Protein AF-A0AAJ4JQD2-F1 (afdb_monomer)

Sequence (129 aa):
MDEMSWVSRKCLACEHVQKTFNDKNEEYQKVTVCPKCNGAFVDRYRYELYAKKDKPNSLLTIELEDETSVPKVFYKGEEIKHKCNVFLDWDTDTDTFGGLTYSIEHIDTGKGYPAINRIERKVKGHAFD

Secondary structure (DSSP, 8-state):
---EEEEEEEETTT--EEEEEEESS-SS-PPEEPTTTS-EEEEHHHHHHHHHHSSPPPSEEEE-SSTTSPPEEEETTEE--SEEEEEEEE---SSS---EEEEEEEEE-TTSS-EEEEEEE--TTSTT-

Nearest PDB structures (foldseek):
  3ir9-assembly1_B  TM=5.378E-01  e=1.098E-01  Methanosarcina mazei
  3ir9-assembly1_A  TM=5.612E-01  e=1.760E-01  Methanosarcina mazei
  4ywl-assembly1_A  TM=2.692E-01  e=2.411E-01  Pyrococcus furiosus DSM 3638
  2qmc-assembly1_B  TM=2.052E-01  e=9.480E+00  Helicobacter pylori

pLDDT: mean 84.09, std 13.49, range [44.62, 97.69]

Radius of gyration: 24.33 Å; Cα contacts (8 Å, |Δi|>4): 201; chains: 1; bounding box: 72×35×40 Å

Solvent-accessible surface area (backbone atoms only — not comparable to full-atom values): 8084 Å² total; per-residue (Å²): 132,84,72,71,40,84,38,53,25,30,21,79,70,78,63,52,71,50,77,43,82,40,71,74,82,54,92,64,85,77,86,46,63,25,96,89,74,69,27,58,35,40,55,39,67,60,49,55,58,48,62,60,63,72,51,7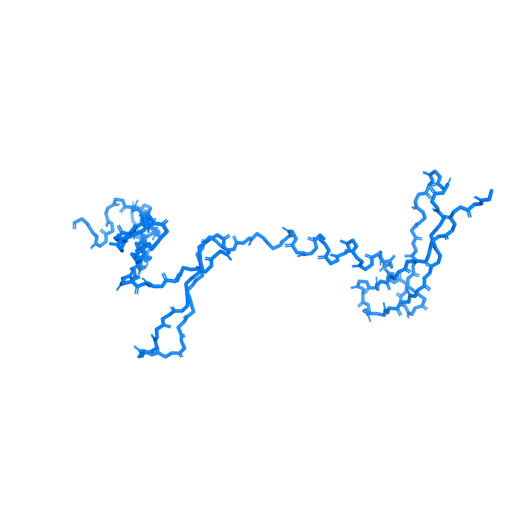3,57,53,67,68,46,78,49,63,90,50,100,83,51,83,62,49,40,26,51,63,66,44,75,63,60,64,67,76,46,81,46,80,47,75,56,80,55,94,89,54,87,49,47,70,31,36,39,39,31,22,53,42,61,90,79,83,51,81,39,85,45,76,53,74,46,84,53,90,87,44,101,86,111

Foldseek 3Di:
DFPKDWFWKAFPPPRDIDIDIDGPPDPDDDFDADPPPRGGIGGPVVVVVVVVVPPQQPQKDWADPDPPDDIFIAGSRHTAPQWDDWDWDFDPDDPDRTGIWIKIWGWDPPVVDTDIDIDTDDDPPPPPD

Structure (mmCIF, N/CA/C/O backbone):
data_AF-A0AAJ4JQD2-F1
#
_entry.id   AF-A0AAJ4JQD2-F1
#
loop_
_atom_site.group_PDB
_atom_site.id
_atom_site.type_symbol
_atom_site.label_atom_id
_atom_site.label_alt_id
_atom_site.label_comp_id
_atom_site.label_asym_id
_atom_site.label_entity_id
_atom_site.label_seq_id
_atom_site.pdbx_PDB_ins_code
_atom_site.Cartn_x
_atom_site.Cartn_y
_atom_site.Cartn_z
_atom_site.occupancy
_atom_site.B_iso_or_equiv
_atom_site.auth_seq_id
_atom_site.auth_comp_id
_atom_site.auth_asym_id
_atom_site.auth_atom_id
_atom_site.pdbx_PDB_model_num
ATOM 1 N N . MET A 1 1 ? 47.515 15.862 -2.526 1.00 44.97 1 MET A N 1
ATOM 2 C CA . MET A 1 1 ? 47.177 14.716 -1.659 1.00 44.97 1 MET A CA 1
ATOM 3 C C . MET A 1 1 ? 45.876 14.176 -2.195 1.00 44.97 1 MET A C 1
ATOM 5 O O . MET A 1 1 ? 44.874 14.869 -2.085 1.00 44.97 1 MET A O 1
ATOM 9 N N . ASP A 1 2 ? 45.927 13.038 -2.877 1.00 53.81 2 ASP A N 1
ATOM 10 C CA . ASP A 1 2 ? 44.752 12.444 -3.510 1.00 53.81 2 ASP A CA 1
ATOM 11 C C . ASP A 1 2 ? 43.749 12.000 -2.444 1.00 53.81 2 ASP A C 1
ATOM 13 O O . ASP A 1 2 ? 44.093 11.293 -1.494 1.00 53.81 2 ASP A O 1
ATOM 17 N N . GLU A 1 3 ? 42.506 12.463 -2.566 1.00 60.62 3 GLU A N 1
ATOM 18 C CA . GLU A 1 3 ? 41.441 12.171 -1.610 1.00 60.62 3 GLU A CA 1
ATOM 19 C C . GLU A 1 3 ? 40.866 10.773 -1.890 1.00 60.62 3 GLU A C 1
ATOM 21 O O . GLU A 1 3 ? 39.789 10.599 -2.463 1.00 60.62 3 GLU A O 1
ATOM 26 N N . MET A 1 4 ? 41.623 9.746 -1.506 1.00 65.81 4 MET A N 1
ATOM 27 C CA . MET A 1 4 ? 41.212 8.349 -1.621 1.00 65.81 4 MET A CA 1
ATOM 28 C C . MET A 1 4 ? 40.160 8.029 -0.556 1.00 65.81 4 MET A C 1
ATOM 30 O O . MET A 1 4 ? 40.406 8.169 0.643 1.00 65.81 4 MET A O 1
ATOM 34 N N . SER A 1 5 ? 38.989 7.549 -0.979 1.00 79.00 5 SER A N 1
ATOM 35 C CA . SER A 1 5 ? 37.915 7.159 -0.055 1.00 79.00 5 SER A CA 1
ATOM 36 C C . SER A 1 5 ? 37.612 5.668 -0.142 1.00 79.00 5 SER A C 1
ATOM 38 O O . SER A 1 5 ? 37.582 5.077 -1.222 1.00 79.00 5 SER A O 1
ATOM 40 N N . TRP A 1 6 ? 37.393 5.037 1.011 1.00 84.62 6 TRP A N 1
ATOM 41 C CA . TRP A 1 6 ? 36.932 3.654 1.072 1.00 84.62 6 TRP A CA 1
ATOM 42 C C . TRP A 1 6 ? 35.448 3.579 0.726 1.00 84.62 6 TRP A C 1
ATOM 44 O O . TRP A 1 6 ? 34.629 4.253 1.346 1.00 84.62 6 TRP A O 1
ATOM 54 N N . VAL A 1 7 ? 35.095 2.696 -0.205 1.00 86.38 7 VAL A N 1
ATOM 55 C CA . VAL A 1 7 ? 33.713 2.455 -0.621 1.00 86.38 7 VAL A CA 1
ATOM 56 C C . VAL A 1 7 ? 33.365 0.985 -0.420 1.00 86.38 7 VAL A C 1
ATOM 58 O O . VAL A 1 7 ? 34.112 0.080 -0.798 1.00 86.38 7 VAL A O 1
ATOM 61 N N . SER A 1 8 ? 32.212 0.735 0.200 1.00 92.19 8 SER A N 1
ATOM 62 C CA . SER A 1 8 ? 31.641 -0.608 0.312 1.00 92.19 8 SER A CA 1
ATOM 63 C C . SER A 1 8 ? 30.914 -0.946 -0.984 1.00 92.19 8 SER A C 1
ATOM 65 O O . SER A 1 8 ? 30.006 -0.217 -1.383 1.00 92.19 8 SER A O 1
ATOM 67 N N . ARG A 1 9 ? 31.303 -2.035 -1.646 1.00 92.06 9 ARG A N 1
ATOM 68 C CA . ARG A 1 9 ? 30.693 -2.492 -2.899 1.00 92.06 9 ARG A CA 1
ATOM 69 C C . ARG A 1 9 ? 29.987 -3.837 -2.709 1.00 92.06 9 ARG A C 1
ATOM 71 O O . ARG A 1 9 ? 30.464 -4.670 -1.937 1.00 92.06 9 ARG A O 1
ATOM 78 N N . LYS A 1 10 ? 28.857 -4.039 -3.398 1.00 93.81 10 LYS A N 1
ATOM 79 C CA . LYS A 1 10 ? 28.079 -5.294 -3.444 1.00 93.81 10 LYS A CA 1
ATOM 80 C C . LYS A 1 10 ? 28.027 -5.814 -4.882 1.00 93.81 10 LYS A C 1
ATOM 82 O O . LYS A 1 10 ? 27.881 -5.041 -5.827 1.00 93.81 10 LYS A O 1
ATOM 87 N N . CYS A 1 11 ? 28.141 -7.129 -5.052 1.00 94.50 11 CYS A N 1
ATOM 88 C CA . CYS A 1 11 ? 27.923 -7.777 -6.337 1.00 94.50 11 CYS A CA 1
ATOM 89 C C . CYS A 1 11 ? 26.433 -7.977 -6.588 1.00 94.50 11 CYS A C 1
ATOM 91 O O . CYS A 1 11 ? 25.737 -8.533 -5.741 1.00 94.50 11 CYS A O 1
ATOM 93 N N . LEU A 1 12 ? 25.968 -7.578 -7.770 1.00 92.31 12 LEU A N 1
ATOM 94 C CA . LEU A 1 12 ? 24.574 -7.774 -8.171 1.00 92.31 12 LEU A CA 1
ATOM 95 C C . LEU A 1 12 ? 24.237 -9.230 -8.527 1.00 92.31 12 LEU A C 1
ATOM 97 O O . LEU A 1 12 ? 23.070 -9.591 -8.507 1.00 92.31 12 LEU A O 1
ATOM 101 N N . ALA A 1 13 ? 25.238 -10.061 -8.836 1.00 94.31 13 ALA A N 1
ATOM 102 C CA . ALA A 1 13 ? 25.030 -11.453 -9.238 1.00 94.31 13 ALA A CA 1
ATOM 103 C C . ALA A 1 13 ? 25.122 -12.445 -8.066 1.00 94.31 13 ALA A C 1
ATOM 105 O O . ALA A 1 13 ? 24.267 -13.311 -7.931 1.00 94.31 13 ALA A O 1
ATOM 106 N N . CYS A 1 14 ? 26.153 -12.339 -7.217 1.00 94.94 14 CYS A N 1
ATOM 107 C CA . CYS A 1 14 ? 26.405 -13.310 -6.139 1.00 94.94 14 CYS A CA 1
ATOM 108 C C . CYS A 1 14 ? 26.332 -12.720 -4.725 1.00 94.94 14 CYS A C 1
ATOM 110 O O . CYS A 1 14 ? 26.753 -13.362 -3.767 1.00 94.94 14 CYS A O 1
ATOM 112 N N . GLU A 1 15 ? 25.885 -11.470 -4.601 1.00 93.25 15 GLU A N 1
ATOM 113 C CA . GLU A 1 15 ? 25.727 -10.740 -3.336 1.00 93.25 15 GLU A CA 1
ATOM 114 C C . GLU A 1 15 ? 26.990 -10.536 -2.489 1.00 93.25 15 GLU A C 1
ATOM 116 O O . GLU A 1 15 ? 26.918 -9.927 -1.422 1.00 93.25 15 GLU A O 1
ATOM 121 N N . HIS A 1 16 ? 28.159 -10.968 -2.971 1.00 94.81 16 HIS A N 1
ATOM 122 C CA . HIS A 1 16 ? 29.444 -10.726 -2.318 1.00 94.81 16 HIS A CA 1
ATOM 123 C C . HIS A 1 16 ? 29.624 -9.244 -1.992 1.00 94.81 16 HIS A C 1
ATOM 125 O O . HIS A 1 16 ? 29.318 -8.391 -2.824 1.00 94.81 16 HIS A O 1
ATOM 131 N N . VAL A 1 17 ? 30.151 -8.940 -0.807 1.00 94.06 17 VAL A N 1
ATOM 132 C CA . VAL A 1 17 ? 30.418 -7.571 -0.353 1.00 94.06 17 VAL A CA 1
ATOM 133 C C . VAL A 1 17 ? 31.902 -7.417 -0.059 1.00 94.06 17 VAL A C 1
ATOM 135 O O . VAL A 1 17 ? 32.511 -8.276 0.577 1.00 94.06 17 VAL A O 1
ATOM 138 N N . GLN A 1 18 ? 32.491 -6.307 -0.501 1.00 93.19 18 GLN A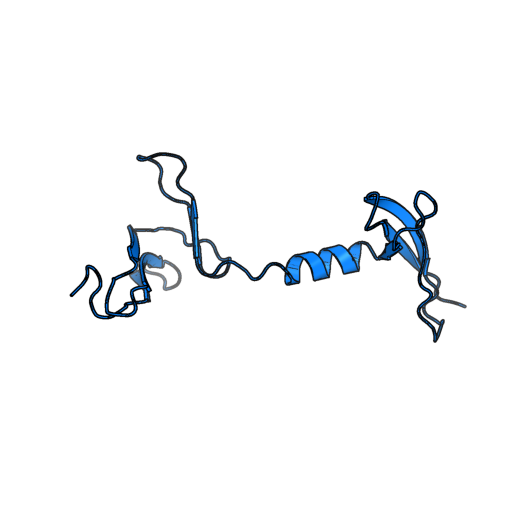 N 1
ATOM 139 C CA . GLN A 1 18 ? 33.896 -5.996 -0.248 1.00 93.19 18 GLN A CA 1
ATOM 140 C C . GLN A 1 18 ? 34.125 -4.488 -0.212 1.00 93.19 18 GLN A C 1
ATOM 142 O O . GLN A 1 18 ? 33.528 -3.732 -0.980 1.00 93.19 18 GLN A O 1
ATOM 147 N N . LYS A 1 19 ? 35.042 -4.047 0.651 1.00 91.06 19 LYS A N 1
ATOM 148 C CA . LYS A 1 19 ? 35.546 -2.674 0.625 1.00 91.06 19 LYS A CA 1
ATOM 149 C C . LYS A 1 19 ? 36.620 -2.539 -0.444 1.00 91.06 19 LYS A C 1
ATOM 151 O O . LYS A 1 19 ? 37.501 -3.384 -0.573 1.00 91.06 19 LYS A O 1
ATOM 156 N N . THR A 1 20 ? 36.526 -1.474 -1.215 1.00 85.00 20 THR A N 1
ATOM 157 C CA . THR A 1 20 ? 37.436 -1.159 -2.317 1.00 85.00 20 THR A CA 1
ATOM 158 C C . THR A 1 20 ? 37.705 0.337 -2.295 1.00 85.00 20 THR A C 1
ATOM 160 O O . THR A 1 20 ? 36.886 1.116 -1.804 1.00 85.00 20 THR A O 1
ATOM 163 N N . PHE A 1 21 ? 38.864 0.745 -2.793 1.00 81.19 21 PHE A N 1
ATOM 164 C CA . PHE A 1 21 ? 39.188 2.160 -2.895 1.00 81.19 21 PHE A CA 1
ATOM 165 C C . PHE A 1 21 ? 38.371 2.807 -4.011 1.00 81.19 21 PHE A C 1
ATOM 167 O O . PHE A 1 21 ? 37.997 2.157 -4.991 1.00 81.19 21 PHE A O 1
ATOM 174 N N . ASN A 1 22 ? 38.046 4.077 -3.832 1.00 75.62 22 ASN A N 1
ATOM 175 C CA . ASN A 1 22 ? 37.504 4.919 -4.876 1.00 75.62 22 ASN A CA 1
ATOM 176 C C . ASN A 1 22 ? 38.389 6.151 -4.991 1.00 75.62 22 ASN A C 1
ATOM 178 O O . ASN A 1 22 ? 38.505 6.920 -4.029 1.00 75.62 22 ASN A O 1
ATOM 182 N N . ASP A 1 23 ? 39.006 6.302 -6.154 1.00 72.19 23 ASP A N 1
ATOM 183 C CA . ASP A 1 23 ? 39.679 7.533 -6.521 1.00 72.19 23 ASP A CA 1
ATOM 184 C C . ASP A 1 23 ? 38.612 8.535 -6.978 1.00 72.19 23 ASP A C 1
ATOM 186 O O . ASP A 1 23 ? 37.799 8.242 -7.856 1.00 72.19 23 ASP A O 1
ATOM 190 N N . LYS A 1 24 ? 38.546 9.683 -6.304 1.00 66.50 24 LYS A N 1
ATOM 191 C CA . LYS A 1 24 ? 37.595 10.752 -6.630 1.00 66.50 24 LYS A CA 1
ATOM 192 C C . LYS A 1 24 ? 38.098 11.647 -7.768 1.00 66.50 24 LYS A C 1
ATOM 194 O O . LYS A 1 24 ? 37.298 12.402 -8.309 1.00 66.50 24 LYS A O 1
ATOM 199 N N . ASN A 1 25 ? 39.384 11.556 -8.113 1.00 67.25 25 ASN A N 1
ATOM 200 C CA . ASN A 1 25 ? 40.047 12.382 -9.120 1.00 67.25 25 ASN A CA 1
ATOM 201 C C . ASN A 1 25 ? 40.069 11.722 -10.508 1.00 67.25 25 ASN A C 1
ATOM 203 O O . ASN A 1 25 ? 40.515 12.342 -11.472 1.00 67.25 25 ASN A O 1
ATOM 207 N N . GLU A 1 26 ? 39.592 10.479 -10.636 1.00 66.12 26 GLU A N 1
ATOM 208 C CA . GLU A 1 26 ? 39.487 9.819 -11.935 1.00 66.12 26 GLU A CA 1
ATOM 209 C C . GLU A 1 26 ? 38.334 10.419 -12.755 1.00 66.12 26 GLU A C 1
ATOM 211 O O . GLU A 1 26 ? 37.159 10.254 -12.428 1.00 66.12 26 GLU A O 1
ATOM 216 N N . GLU A 1 27 ? 38.684 11.079 -13.865 1.00 57.88 27 GLU A N 1
ATOM 217 C CA . GLU A 1 27 ? 37.745 11.579 -14.885 1.00 57.88 27 GLU A CA 1
ATOM 218 C C . GLU A 1 27 ? 36.855 10.451 -15.447 1.00 57.88 27 GLU A C 1
ATOM 220 O O . GLU A 1 27 ? 35.715 10.674 -15.855 1.00 57.88 27 GLU A O 1
ATOM 225 N N . TYR A 1 28 ? 37.361 9.214 -15.410 1.00 65.31 28 TYR A N 1
ATOM 226 C CA . TYR A 1 28 ? 36.660 8.017 -15.847 1.00 65.31 28 TYR A CA 1
ATOM 227 C C . TYR A 1 28 ? 36.217 7.160 -14.659 1.00 65.31 28 TYR A C 1
ATOM 229 O O . TYR A 1 28 ? 37.034 6.622 -13.914 1.00 65.31 28 TYR A O 1
ATOM 237 N N . GLN A 1 29 ? 34.909 6.947 -14.520 1.00 65.00 29 GLN A N 1
ATOM 238 C CA . GLN A 1 29 ? 34.366 6.083 -13.477 1.00 65.00 29 GLN A CA 1
ATOM 239 C C . GLN A 1 29 ? 34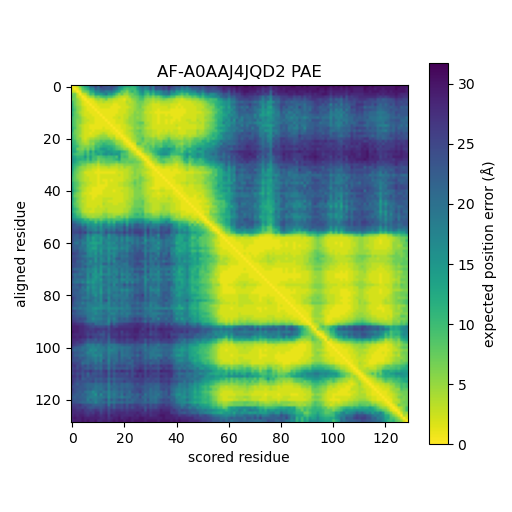.623 4.604 -13.824 1.00 65.00 29 GLN A C 1
ATOM 241 O O . GLN A 1 29 ? 33.847 3.976 -14.546 1.00 65.00 29 GLN A O 1
ATOM 246 N N . LYS A 1 30 ? 35.721 4.027 -13.317 1.00 70.88 30 LYS A N 1
ATOM 247 C CA . LYS A 1 30 ? 36.083 2.623 -13.576 1.00 70.88 30 LYS A CA 1
ATOM 248 C C . LYS A 1 30 ? 34.980 1.656 -13.137 1.00 70.88 30 LYS A C 1
ATOM 250 O O . LYS A 1 30 ? 34.583 1.610 -11.969 1.00 70.88 30 LYS A O 1
ATOM 255 N N . VAL A 1 31 ? 34.539 0.810 -14.069 1.00 75.50 31 VAL A N 1
ATOM 256 C CA . VAL A 1 31 ? 33.664 -0.327 -13.766 1.00 75.50 31 VAL A CA 1
ATOM 257 C C . VAL A 1 31 ? 34.468 -1.360 -12.980 1.00 75.50 31 VAL A C 1
ATOM 259 O O . VAL A 1 31 ? 35.478 -1.872 -13.455 1.00 75.50 31 VAL A O 1
ATOM 262 N N . THR A 1 32 ? 34.025 -1.667 -11.761 1.00 86.19 32 THR A N 1
ATOM 263 C CA . THR A 1 32 ? 34.627 -2.727 -10.944 1.00 86.19 32 THR A CA 1
ATOM 264 C C . THR A 1 32 ? 33.855 -4.029 -11.146 1.00 86.19 32 THR A C 1
ATOM 266 O O . THR A 1 32 ? 32.623 -4.041 -11.113 1.00 86.19 32 THR A O 1
ATOM 269 N N . VAL A 1 33 ? 34.576 -5.134 -11.327 1.00 90.69 33 VAL A N 1
ATOM 270 C CA . VAL A 1 33 ? 34.000 -6.478 -11.468 1.00 90.69 33 VAL A CA 1
ATOM 271 C C . VAL A 1 33 ? 34.151 -7.273 -10.175 1.00 90.69 33 VAL A C 1
ATOM 273 O O . VAL A 1 33 ? 35.106 -7.095 -9.418 1.00 90.69 33 VAL A O 1
ATOM 276 N N . CYS A 1 34 ? 33.185 -8.142 -9.889 1.00 93.12 34 CYS A N 1
ATOM 277 C CA . CYS A 1 34 ? 33.200 -8.967 -8.693 1.00 93.12 34 CYS A CA 1
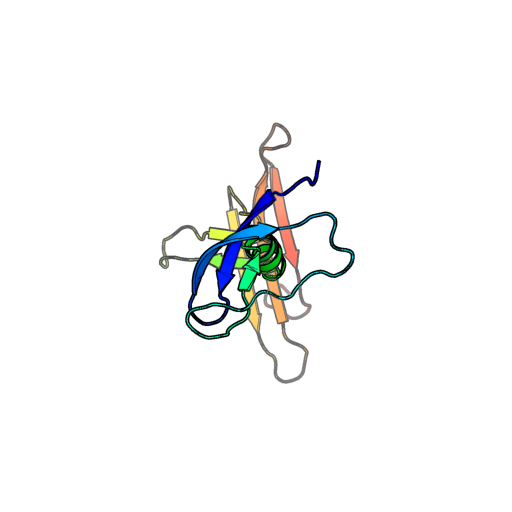ATOM 278 C C . CYS A 1 34 ? 34.275 -10.055 -8.816 1.00 93.12 34 CYS A C 1
ATOM 280 O O . CYS A 1 34 ? 34.188 -10.870 -9.735 1.00 93.12 34 CYS A O 1
ATOM 282 N N . PRO A 1 35 ? 35.207 -10.175 -7.855 1.00 92.94 35 PRO A N 1
ATOM 283 C CA . PRO A 1 35 ? 36.281 -11.165 -7.931 1.00 92.94 35 PRO A CA 1
ATOM 284 C C . PRO A 1 35 ? 35.798 -12.617 -7.784 1.00 92.94 35 PRO A C 1
ATOM 286 O O . PRO A 1 35 ? 36.565 -13.538 -8.031 1.00 92.94 35 PRO A O 1
ATOM 289 N N . LYS A 1 36 ? 34.546 -12.842 -7.358 1.00 95.56 36 LYS A N 1
ATOM 290 C CA . LYS A 1 36 ? 33.986 -14.190 -7.168 1.00 95.56 36 LYS A CA 1
ATOM 291 C C . LYS A 1 36 ? 33.248 -14.741 -8.385 1.00 95.56 36 LYS A C 1
ATOM 293 O O . LYS A 1 36 ? 33.172 -15.952 -8.534 1.00 95.56 36 LYS A O 1
ATOM 298 N N . CYS A 1 37 ? 32.635 -13.878 -9.193 1.00 95.62 37 CYS A N 1
ATOM 299 C CA . CYS A 1 37 ? 31.726 -14.320 -10.257 1.00 95.62 37 CYS A CA 1
ATOM 300 C C . CYS A 1 37 ? 31.770 -13.459 -11.524 1.00 95.62 37 CYS A C 1
ATOM 302 O O . CYS A 1 37 ? 30.935 -13.643 -12.402 1.00 95.62 37 CYS A O 1
ATOM 304 N N . ASN A 1 38 ? 32.679 -12.481 -11.606 1.00 93.19 38 ASN A N 1
ATOM 305 C CA . ASN A 1 38 ? 32.761 -11.493 -12.689 1.00 93.19 38 ASN A CA 1
ATOM 306 C C . ASN A 1 38 ? 31.490 -10.645 -12.898 1.00 93.19 38 ASN A C 1
ATOM 308 O O . ASN A 1 38 ? 31.396 -9.901 -13.869 1.00 93.19 38 ASN A O 1
ATOM 312 N N . GLY A 1 39 ? 30.524 -10.706 -11.977 1.00 92.44 39 GLY A N 1
ATOM 313 C CA . GLY A 1 39 ? 29.334 -9.859 -12.000 1.00 92.44 39 GLY A CA 1
ATOM 314 C C . GLY A 1 39 ? 29.643 -8.393 -11.686 1.00 92.44 39 GLY A C 1
ATOM 315 O O . GLY A 1 39 ? 30.679 -8.070 -11.101 1.00 92.44 39 GLY A O 1
ATOM 316 N N . ALA A 1 40 ? 28.714 -7.497 -12.023 1.00 92.56 40 ALA A N 1
ATOM 317 C CA . ALA A 1 40 ? 28.850 -6.067 -11.753 1.00 92.56 40 ALA A CA 1
ATOM 318 C C . ALA A 1 40 ? 29.022 -5.790 -10.248 1.00 92.56 40 ALA A C 1
ATOM 320 O O . ALA A 1 40 ? 28.2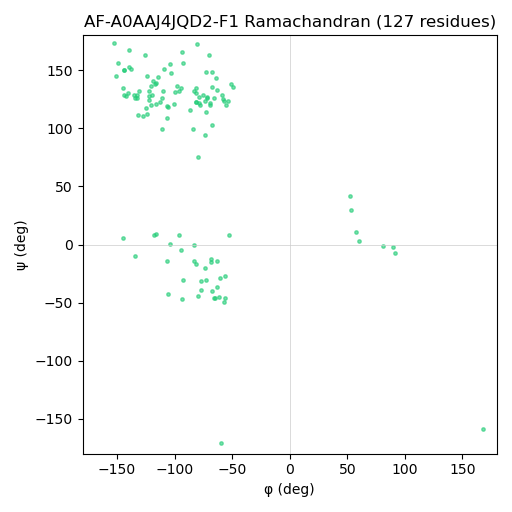37 -6.274 -9.422 1.00 92.56 40 ALA A O 1
ATOM 321 N N . PHE A 1 41 ? 30.054 -5.018 -9.895 1.00 91.62 41 PHE A N 1
ATOM 322 C CA . PHE A 1 41 ? 30.385 -4.674 -8.517 1.00 91.62 41 PHE A CA 1
ATOM 323 C C . PHE A 1 41 ? 30.124 -3.191 -8.273 1.00 91.62 41 PHE A C 1
ATOM 325 O O . PHE A 1 41 ? 30.907 -2.322 -8.654 1.00 91.62 41 PHE A O 1
ATOM 332 N N . VAL A 1 42 ? 28.979 -2.905 -7.662 1.00 90.00 42 VAL A N 1
ATOM 333 C CA . VAL A 1 42 ? 28.449 -1.545 -7.532 1.00 90.00 42 VAL A CA 1
ATOM 334 C C . VAL A 1 42 ? 28.646 -1.009 -6.123 1.00 90.00 42 VAL A C 1
ATOM 336 O O . VAL A 1 42 ? 28.735 -1.775 -5.164 1.00 90.00 42 VAL A O 1
ATOM 339 N N . ASP A 1 43 ? 28.698 0.315 -5.988 1.00 90.75 43 ASP A N 1
ATOM 340 C CA . ASP A 1 43 ? 28.638 0.988 -4.689 1.00 90.75 43 ASP A CA 1
ATOM 341 C C . ASP A 1 43 ? 27.348 0.591 -3.957 1.00 90.75 43 ASP A C 1
ATOM 343 O O . ASP A 1 43 ? 26.240 0.752 -4.477 1.00 90.75 43 ASP A O 1
ATOM 347 N N . ARG A 1 44 ? 27.501 0.048 -2.748 1.00 90.00 44 ARG A N 1
ATOM 348 C CA . ARG A 1 44 ? 26.394 -0.487 -1.959 1.00 90.00 44 ARG A CA 1
ATOM 349 C C . ARG A 1 44 ? 25.442 0.611 -1.487 1.00 90.00 44 ARG A C 1
ATOM 351 O O . ARG A 1 44 ? 24.236 0.398 -1.512 1.00 90.00 44 ARG A O 1
ATOM 358 N N . TYR A 1 45 ? 25.966 1.764 -1.075 1.00 86.06 45 TYR A N 1
ATOM 359 C CA . TYR A 1 45 ? 25.145 2.877 -0.600 1.00 86.06 45 TYR A CA 1
ATOM 360 C C . TYR A 1 45 ? 24.283 3.433 -1.735 1.00 86.06 45 TYR A C 1
ATOM 362 O O . TYR A 1 45 ? 23.076 3.601 -1.578 1.00 86.06 45 TYR A O 1
ATOM 370 N N . ARG A 1 46 ? 24.884 3.651 -2.912 1.00 84.75 46 ARG A N 1
ATOM 371 C CA . ARG A 1 46 ? 24.150 4.080 -4.109 1.00 84.75 46 ARG A CA 1
ATOM 372 C C . ARG A 1 46 ? 23.110 3.041 -4.514 1.00 84.75 46 ARG A C 1
ATOM 374 O O . ARG A 1 46 ? 21.969 3.415 -4.756 1.00 84.75 46 ARG A O 1
ATOM 381 N N . TYR A 1 47 ? 23.468 1.756 -4.533 1.00 86.06 47 TYR A N 1
ATOM 382 C CA . TYR A 1 47 ? 22.517 0.686 -4.838 1.00 86.06 47 TYR A CA 1
ATOM 383 C C . TYR A 1 47 ? 21.312 0.700 -3.890 1.00 86.06 47 TYR A C 1
ATOM 385 O O . TYR A 1 47 ? 20.179 0.701 -4.353 1.00 86.06 47 TYR A O 1
ATOM 393 N N . GLU A 1 48 ? 21.532 0.774 -2.575 1.00 84.62 48 GLU A N 1
ATOM 394 C CA . GLU A 1 48 ? 20.448 0.829 -1.585 1.00 84.62 48 GLU A CA 1
ATOM 395 C C . GLU A 1 48 ? 19.589 2.097 -1.731 1.00 84.62 48 GLU A C 1
ATOM 397 O O . GLU A 1 48 ? 18.369 2.037 -1.571 1.00 84.62 48 GLU A O 1
ATOM 402 N N . LEU A 1 49 ? 20.200 3.238 -2.066 1.00 81.69 49 LEU A N 1
ATOM 403 C CA . LEU A 1 49 ? 19.493 4.495 -2.303 1.00 81.69 49 LEU A CA 1
ATOM 404 C C . LEU A 1 49 ? 18.575 4.420 -3.535 1.00 81.69 49 LEU A C 1
ATOM 406 O O . LEU A 1 49 ? 17.429 4.860 -3.459 1.00 81.69 49 LEU A O 1
ATOM 410 N N . TYR A 1 50 ? 19.059 3.872 -4.654 1.00 78.19 50 TYR A N 1
ATOM 411 C CA . TYR A 1 50 ? 18.274 3.756 -5.890 1.00 78.19 50 TYR A CA 1
ATOM 412 C C . TYR A 1 50 ? 17.263 2.605 -5.838 1.00 78.19 50 TYR A C 1
ATOM 414 O O . TYR A 1 50 ? 16.112 2.807 -6.205 1.00 78.19 50 TYR A O 1
ATOM 422 N N . ALA A 1 51 ? 17.613 1.455 -5.257 1.00 73.06 51 ALA A N 1
ATOM 423 C CA . ALA A 1 51 ? 16.675 0.347 -5.062 1.00 73.06 51 ALA A CA 1
ATOM 424 C C . ALA A 1 51 ? 15.471 0.734 -4.180 1.00 73.06 51 ALA A C 1
ATOM 426 O O . ALA A 1 51 ? 14.382 0.188 -4.341 1.00 73.06 51 ALA A O 1
ATOM 427 N N . LYS A 1 52 ? 15.644 1.693 -3.257 1.00 62.84 52 LYS A N 1
ATOM 428 C CA . LYS A 1 52 ? 14.531 2.293 -2.504 1.00 62.84 52 LYS A CA 1
ATOM 429 C C . LYS A 1 52 ? 13.671 3.240 -3.346 1.00 62.84 52 LYS A C 1
ATOM 431 O O . LYS A 1 52 ? 12.485 3.347 -3.066 1.00 62.84 52 LYS A O 1
ATOM 436 N N . LYS A 1 53 ? 14.242 3.923 -4.345 1.00 61.50 53 LYS A N 1
ATOM 437 C CA . LYS A 1 53 ? 13.507 4.821 -5.256 1.00 61.50 53 LYS A CA 1
ATOM 438 C C . LYS A 1 53 ? 12.719 4.067 -6.330 1.00 61.50 53 LYS A C 1
ATOM 440 O O . LYS A 1 53 ? 11.659 4.538 -6.721 1.00 61.50 53 LYS A O 1
ATOM 445 N N . ASP A 1 54 ? 13.213 2.909 -6.767 1.00 58.44 54 ASP A N 1
ATOM 446 C CA . ASP A 1 54 ? 12.611 2.121 -7.853 1.00 58.44 54 ASP A CA 1
ATOM 447 C C . ASP A 1 54 ? 11.455 1.214 -7.411 1.00 58.44 54 ASP A C 1
ATOM 449 O O . ASP A 1 54 ? 10.845 0.545 -8.244 1.00 58.44 54 ASP A O 1
ATOM 453 N N . LYS A 1 55 ? 11.100 1.192 -6.121 1.00 58.94 55 LYS A N 1
ATOM 454 C CA . LYS A 1 55 ? 9.769 0.728 -5.723 1.00 58.94 55 LYS A CA 1
ATOM 455 C C . LYS A 1 55 ? 8.825 1.921 -5.857 1.00 58.94 55 LYS A C 1
ATOM 457 O O . LYS A 1 55 ? 8.820 2.750 -4.946 1.00 58.94 55 LYS A O 1
ATOM 462 N N . PRO A 1 56 ? 8.038 2.059 -6.944 1.00 62.41 56 PRO A N 1
ATOM 463 C CA . PRO A 1 56 ? 6.932 3.000 -6.909 1.00 62.41 56 PRO A CA 1
ATOM 464 C C . PRO A 1 56 ? 6.087 2.614 -5.698 1.00 62.41 56 PRO A C 1
ATOM 466 O O . PRO A 1 56 ? 5.650 1.467 -5.594 1.00 62.41 56 PRO A O 1
ATOM 469 N N . ASN A 1 57 ? 5.934 3.529 -4.740 1.00 71.69 57 ASN A N 1
ATOM 470 C CA . ASN A 1 57 ? 5.056 3.279 -3.607 1.00 71.69 57 ASN A CA 1
ATOM 471 C C . ASN A 1 57 ? 3.692 2.884 -4.176 1.00 71.69 57 ASN A C 1
ATOM 473 O O . ASN A 1 57 ? 3.122 3.635 -4.974 1.00 71.69 57 ASN A O 1
ATOM 477 N N . SER A 1 58 ? 3.191 1.705 -3.797 1.00 86.69 58 SER A N 1
ATOM 478 C CA . SER A 1 58 ? 1.840 1.284 -4.154 1.00 86.69 58 SER A CA 1
ATOM 479 C C . SER A 1 58 ? 0.866 2.415 -3.823 1.00 86.69 58 SER A C 1
ATOM 481 O O . SER A 1 58 ? 0.967 3.039 -2.762 1.00 86.69 58 SER A O 1
ATOM 483 N N . LEU A 1 59 ? -0.065 2.707 -4.738 1.00 91.69 59 LEU A N 1
ATOM 484 C CA . LEU A 1 59 ? -1.065 3.757 -4.522 1.00 91.69 59 LEU A CA 1
ATOM 485 C C . LEU A 1 59 ? -1.848 3.499 -3.231 1.00 91.69 59 LEU A C 1
ATOM 487 O O . LEU A 1 59 ? -2.033 4.414 -2.434 1.00 91.69 59 LEU A O 1
ATOM 491 N N . LEU A 1 60 ? -2.283 2.257 -3.042 1.00 93.81 60 LEU A N 1
ATOM 492 C CA . LEU A 1 60 ? -3.035 1.796 -1.890 1.00 93.81 60 LEU A CA 1
ATOM 493 C C . LEU A 1 60 ? -2.597 0.365 -1.563 1.00 93.81 60 LEU A C 1
ATOM 495 O O . LEU A 1 60 ? -2.594 -0.490 -2.446 1.00 93.81 60 LEU A O 1
ATOM 499 N N . THR A 1 61 ? -2.248 0.118 -0.305 1.00 95.31 61 THR A N 1
ATOM 500 C CA . THR A 1 61 ? -2.008 -1.222 0.242 1.00 95.31 61 THR A CA 1
ATOM 501 C C . THR A 1 61 ? -2.959 -1.423 1.413 1.00 95.31 61 THR A C 1
ATOM 503 O O . THR A 1 61 ? -2.999 -0.581 2.311 1.00 95.31 61 THR A O 1
ATOM 506 N N . ILE A 1 62 ? -3.710 -2.523 1.408 1.00 95.94 62 ILE A N 1
ATOM 507 C CA . ILE A 1 62 ? -4.547 -2.957 2.529 1.00 95.94 62 ILE A CA 1
ATOM 508 C C . ILE A 1 62 ? -4.050 -4.338 2.945 1.00 95.94 62 ILE A C 1
ATOM 510 O O . ILE A 1 62 ? -4.053 -5.265 2.140 1.00 95.94 62 ILE A O 1
ATOM 514 N N . GLU A 1 63 ? -3.612 -4.458 4.191 1.00 96.44 63 GLU A N 1
ATOM 515 C CA . GLU A 1 63 ? -3.210 -5.722 4.801 1.00 96.44 63 GLU A CA 1
ATOM 516 C C . GLU A 1 63 ? -4.221 -6.060 5.895 1.00 96.44 63 GLU A C 1
ATOM 518 O O . GLU A 1 63 ? -4.431 -5.269 6.819 1.00 96.44 63 GLU A O 1
ATOM 523 N N . LEU A 1 64 ? -4.848 -7.226 5.778 1.00 96.75 64 LEU A N 1
ATOM 524 C CA . LEU A 1 64 ? -5.793 -7.763 6.748 1.00 96.75 64 LEU A CA 1
ATOM 525 C C . LEU A 1 64 ? -5.260 -9.125 7.200 1.00 96.75 64 LEU A C 1
ATOM 527 O O . LEU A 1 64 ? -4.956 -9.965 6.356 1.00 96.75 64 LEU A O 1
ATOM 531 N N . GLU A 1 65 ? -5.079 -9.308 8.506 1.00 96.44 65 GLU A N 1
ATOM 532 C CA . GLU A 1 65 ? -4.511 -10.545 9.061 1.00 96.44 65 GLU A CA 1
ATOM 533 C C . GLU A 1 65 ? -5.578 -11.651 9.121 1.00 96.44 65 GLU A C 1
ATOM 535 O O . GLU A 1 65 ? -5.325 -12.777 8.699 1.00 96.44 65 GLU A O 1
ATOM 540 N N . ASP A 1 66 ? -6.780 -11.299 9.579 1.00 96.94 66 ASP A N 1
ATOM 541 C CA . ASP A 1 66 ? -7.974 -12.150 9.647 1.00 96.94 66 ASP A CA 1
ATOM 542 C C . ASP A 1 66 ? -9.265 -11.307 9.567 1.00 96.94 66 ASP A C 1
ATOM 544 O O . ASP A 1 66 ? -9.207 -10.073 9.606 1.00 96.94 66 ASP A O 1
ATOM 548 N N . GLU A 1 67 ? -10.439 -11.946 9.477 1.00 96.00 67 GLU A N 1
ATOM 549 C CA . GLU A 1 67 ? -11.736 -11.270 9.292 1.00 96.00 67 GLU A CA 1
ATOM 550 C C . GLU A 1 67 ? -12.144 -10.341 10.451 1.00 96.00 67 GLU A C 1
ATOM 552 O O . GLU A 1 67 ? -13.062 -9.534 10.301 1.00 96.00 67 GLU A O 1
ATOM 557 N N . THR A 1 68 ? -11.484 -10.442 11.607 1.00 95.19 68 THR A N 1
ATOM 558 C CA . THR A 1 68 ? -11.753 -9.631 12.806 1.00 95.19 68 THR A CA 1
ATOM 559 C C . THR A 1 68 ? -10.687 -8.570 13.071 1.00 95.19 68 THR A C 1
ATOM 561 O O . THR A 1 68 ? -10.904 -7.650 13.865 1.00 95.19 68 THR A O 1
ATOM 564 N N . SER A 1 69 ? -9.535 -8.684 12.412 1.00 95.38 69 SER A N 1
ATOM 565 C CA . SER A 1 69 ? -8.408 -7.778 12.575 1.00 95.38 69 SER A CA 1
ATOM 566 C C . SER A 1 69 ? -8.717 -6.373 12.046 1.00 95.38 69 SER A C 1
ATOM 568 O O . SER A 1 69 ? -9.463 -6.174 11.086 1.00 95.38 69 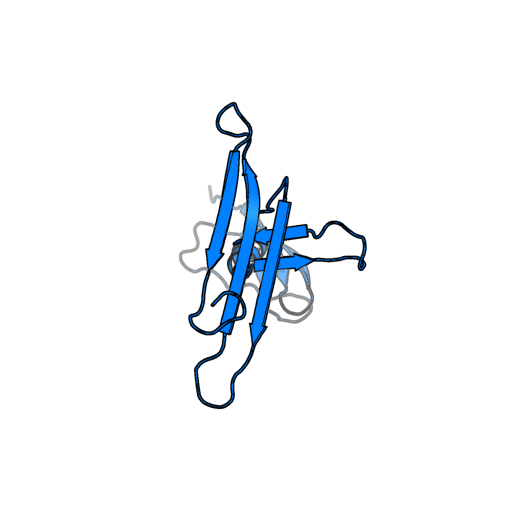SER A O 1
ATOM 570 N N . VAL A 1 70 ? -8.114 -5.357 12.669 1.00 94.62 70 VAL A N 1
ATOM 571 C CA . VAL A 1 70 ? -8.154 -3.992 12.132 1.00 94.62 70 VAL A CA 1
ATOM 572 C C . VAL A 1 70 ? -7.138 -3.910 10.988 1.00 94.62 70 VAL A C 1
ATOM 574 O O . VAL A 1 70 ? -5.946 -4.097 11.244 1.00 94.62 70 VAL A O 1
ATOM 577 N N . PRO A 1 71 ? -7.549 -3.595 9.746 1.00 96.88 71 PRO A N 1
ATOM 578 C CA . PRO A 1 71 ? -6.632 -3.602 8.614 1.00 96.88 71 PRO A CA 1
ATOM 579 C C . PRO A 1 71 ? -5.536 -2.541 8.764 1.00 96.88 71 PRO A C 1
ATOM 581 O O . PRO A 1 71 ? -5.784 -1.413 9.208 1.00 96.88 71 PRO A O 1
ATOM 584 N N . LYS A 1 72 ? -4.317 -2.853 8.320 1.00 97.69 72 LYS A N 1
ATOM 585 C CA . LYS A 1 72 ? -3.281 -1.843 8.063 1.00 97.69 72 LYS A CA 1
ATOM 586 C C . LYS A 1 72 ? -3.530 -1.281 6.669 1.00 97.69 72 LYS A C 1
ATOM 588 O O . LYS A 1 72 ? -3.770 -2.027 5.727 1.00 97.69 72 LYS A O 1
ATOM 593 N N . VAL A 1 73 ? -3.520 0.044 6.544 1.00 97.31 73 VAL A N 1
ATOM 594 C CA . VAL A 1 73 ? -3.824 0.716 5.274 1.00 97.31 73 VAL A CA 1
ATOM 595 C C . VAL A 1 73 ? -2.762 1.761 5.024 1.00 97.31 73 VAL A C 1
ATOM 597 O O . VAL A 1 73 ? -2.541 2.626 5.873 1.00 97.31 73 VAL A O 1
ATOM 600 N N . PHE A 1 74 ? -2.137 1.680 3.857 1.00 96.38 74 PHE A N 1
ATOM 601 C CA . PHE A 1 74 ? -1.120 2.613 3.399 1.00 96.38 74 PHE A CA 1
ATOM 602 C C . PHE A 1 74 ? -1.598 3.279 2.117 1.00 96.38 74 PHE A C 1
ATOM 604 O O . PHE A 1 74 ? -1.965 2.588 1.169 1.00 96.38 74 PHE A O 1
ATOM 611 N N . TYR A 1 75 ? -1.566 4.608 2.062 1.00 94.81 75 TYR A N 1
ATOM 612 C CA . TYR A 1 75 ? -1.885 5.373 0.860 1.00 94.81 75 TYR A CA 1
ATOM 613 C C . TYR A 1 75 ? -0.647 6.134 0.393 1.00 94.81 75 TYR A C 1
ATOM 615 O O . TYR A 1 75 ? -0.069 6.920 1.140 1.00 94.81 75 TYR A O 1
ATOM 623 N N . LYS A 1 76 ? -0.208 5.868 -0.842 1.00 92.81 76 LYS A N 1
ATOM 624 C CA . LYS A 1 76 ? 1.039 6.392 -1.435 1.00 92.81 76 LYS A CA 1
ATOM 625 C C . LYS A 1 76 ? 2.290 6.138 -0.577 1.00 92.81 76 LYS A C 1
ATOM 627 O O . LYS A 1 76 ? 3.260 6.893 -0.643 1.00 92.81 76 LYS A O 1
ATOM 632 N N . GLY A 1 77 ? 2.279 5.046 0.187 1.00 90.19 77 GLY A N 1
ATOM 633 C CA . GLY A 1 77 ? 3.361 4.640 1.089 1.00 90.19 77 GLY A CA 1
ATOM 634 C C . GLY A 1 77 ? 3.246 5.158 2.527 1.00 90.19 77 GLY A C 1
ATOM 635 O O . GLY A 1 77 ? 4.006 4.699 3.372 1.00 90.19 77 GLY A O 1
ATOM 636 N N . GLU A 1 78 ? 2.292 6.042 2.831 1.00 92.31 78 GLU A N 1
ATOM 637 C CA . GLU A 1 78 ? 2.070 6.564 4.186 1.00 92.31 78 GLU A CA 1
ATOM 638 C C . GLU A 1 78 ? 0.965 5.777 4.900 1.00 92.31 78 GLU A C 1
ATOM 640 O O . GLU A 1 78 ? -0.111 5.553 4.340 1.00 92.31 78 GLU A O 1
ATOM 645 N N . GLU A 1 79 ? 1.211 5.354 6.143 1.00 95.12 79 GLU A N 1
ATOM 646 C CA . GLU A 1 79 ? 0.220 4.628 6.944 1.00 95.12 79 GLU A CA 1
ATOM 647 C C . GLU A 1 79 ? -0.911 5.560 7.404 1.00 95.12 79 GLU A C 1
ATOM 649 O O . GLU A 1 79 ? -0.680 6.575 8.064 1.00 95.12 79 GLU A O 1
ATOM 654 N N . ILE A 1 80 ? -2.158 5.177 7.129 1.00 95.31 80 ILE A N 1
ATOM 655 C CA . ILE A 1 80 ? -3.339 5.886 7.623 1.00 95.31 80 ILE A CA 1
ATOM 656 C C . ILE A 1 80 ? -3.693 5.349 9.015 1.00 95.31 80 ILE A C 1
ATOM 658 O O . ILE A 1 80 ? -4.082 4.190 9.166 1.00 95.31 80 ILE A O 1
ATOM 662 N N . LYS A 1 81 ? -3.599 6.190 10.048 1.00 94.00 81 LYS A N 1
ATOM 663 C CA . LYS A 1 81 ? -3.977 5.858 11.438 1.00 94.00 81 LYS A CA 1
ATOM 664 C C . LYS A 1 81 ? -5.419 6.276 11.746 1.00 94.00 81 LYS A C 1
ATOM 666 O O . LYS A 1 81 ? -6.007 7.039 10.995 1.00 94.00 81 LYS A O 1
ATOM 671 N N . HIS A 1 82 ? -5.978 5.781 12.856 1.00 93.94 82 HIS A N 1
ATOM 672 C CA . HIS A 1 82 ? -7.327 6.135 13.345 1.00 93.94 82 HIS A CA 1
ATOM 673 C C . HIS A 1 82 ? -8.445 5.973 12.302 1.00 93.94 82 HIS A C 1
ATOM 675 O O . HIS A 1 82 ? -9.321 6.826 12.168 1.00 93.94 82 HIS A O 1
ATOM 681 N N . LYS A 1 83 ? -8.386 4.880 11.541 1.00 95.12 83 LYS A N 1
ATOM 682 C CA . LYS A 1 83 ? -9.343 4.558 10.481 1.00 95.12 83 LYS A CA 1
ATOM 683 C C . LYS A 1 83 ? -10.715 4.262 11.079 1.00 95.12 83 LYS A C 1
ATOM 685 O O . LYS A 1 83 ? -10.810 3.527 12.058 1.00 95.12 83 LYS A O 1
ATOM 690 N N . CYS A 1 84 ? -11.750 4.820 10.469 1.00 94.81 84 CYS A N 1
ATOM 691 C CA . CYS A 1 84 ? -13.145 4.615 10.852 1.00 94.81 84 CYS A CA 1
ATOM 692 C C . CYS A 1 84 ? -13.857 3.693 9.864 1.00 94.81 84 CYS A C 1
ATOM 694 O O . CYS A 1 84 ? -14.602 2.808 10.271 1.00 94.81 84 CYS A O 1
ATOM 696 N N . ASN A 1 85 ? -13.608 3.890 8.570 1.00 95.75 85 ASN A N 1
ATOM 697 C CA . ASN A 1 85 ? -14.204 3.106 7.502 1.00 95.75 85 ASN A CA 1
ATOM 698 C C . ASN A 1 85 ? -13.188 2.936 6.371 1.00 95.75 85 ASN A C 1
ATOM 700 O O . ASN A 1 85 ? -12.510 3.889 5.988 1.00 95.75 85 ASN A O 1
ATOM 704 N N . VAL A 1 86 ? -13.068 1.715 5.861 1.00 95.94 86 VAL A N 1
ATOM 705 C CA . VAL A 1 86 ? -12.239 1.390 4.701 1.00 95.94 86 VAL A CA 1
ATOM 706 C C . VAL A 1 86 ? -13.134 0.649 3.723 1.00 95.94 86 VAL A C 1
ATOM 708 O O . VAL A 1 86 ? -13.548 -0.475 3.988 1.00 95.94 86 VAL A O 1
ATOM 711 N N . PHE A 1 87 ? -13.442 1.297 2.610 1.00 94.81 87 PHE A N 1
ATOM 712 C CA . PHE A 1 87 ? -14.222 0.747 1.516 1.00 94.81 87 PHE A CA 1
ATOM 713 C C . PHE A 1 87 ? -13.310 0.556 0.309 1.00 94.81 87 PHE A C 1
ATOM 715 O O . PHE A 1 87 ? -12.639 1.499 -0.121 1.00 94.81 87 PHE A O 1
ATOM 722 N N . LEU A 1 88 ? -13.296 -0.659 -0.232 1.00 93.56 88 LEU A N 1
ATOM 723 C CA . LEU A 1 88 ? -12.653 -0.993 -1.492 1.00 93.56 88 LEU A CA 1
ATOM 724 C C . LEU A 1 88 ? -13.623 -1.847 -2.291 1.00 93.56 88 LEU A C 1
ATOM 726 O O . LEU A 1 88 ? -14.088 -2.877 -1.812 1.00 93.56 88 LEU A O 1
ATOM 730 N N . ASP A 1 89 ? -13.884 -1.406 -3.507 1.00 90.56 89 ASP A N 1
ATOM 731 C CA . ASP A 1 89 ? -14.705 -2.094 -4.480 1.00 90.56 89 ASP A CA 1
ATOM 732 C C . ASP A 1 89 ? -13.962 -2.091 -5.815 1.00 90.56 89 ASP A C 1
ATOM 734 O O . ASP A 1 89 ? -13.455 -1.056 -6.263 1.00 90.56 89 ASP A O 1
ATOM 738 N N . TRP A 1 90 ? -13.832 -3.267 -6.416 1.00 88.88 90 TRP A N 1
ATOM 739 C CA . TRP A 1 90 ? -13.197 -3.421 -7.714 1.00 88.88 90 TRP A CA 1
ATOM 740 C C . TRP A 1 90 ? -13.962 -4.433 -8.542 1.00 88.88 90 TRP A C 1
ATOM 742 O O . TRP A 1 90 ? -14.211 -5.550 -8.087 1.00 88.88 90 TRP A O 1
ATOM 752 N N . ASP A 1 91 ? -14.271 -4.048 -9.771 1.00 84.88 91 ASP A N 1
ATOM 753 C CA . ASP A 1 91 ? -14.988 -4.884 -10.714 1.00 84.88 91 ASP A CA 1
ATOM 754 C C . ASP A 1 91 ? -14.417 -4.758 -12.133 1.00 84.88 91 ASP A C 1
ATOM 756 O O . ASP A 1 91 ? -13.600 -3.890 -12.463 1.00 84.88 91 ASP A O 1
ATOM 760 N N . THR A 1 92 ? -14.856 -5.682 -12.979 1.00 76.62 92 THR A N 1
ATOM 761 C CA . THR A 1 92 ? -14.673 -5.640 -14.428 1.00 76.62 92 THR A CA 1
ATOM 762 C C . THR A 1 92 ? -16.026 -5.923 -15.051 1.00 76.62 92 THR A C 1
ATOM 764 O O . THR A 1 92 ? -16.509 -7.048 -14.928 1.00 76.62 92 THR A O 1
ATOM 767 N N . ASP A 1 93 ? -16.640 -4.934 -15.695 1.00 72.31 93 ASP A N 1
ATOM 768 C CA . ASP A 1 93 ? -17.912 -5.125 -16.396 1.00 72.31 93 ASP A CA 1
ATOM 769 C C . ASP A 1 93 ? -17.708 -5.473 -17.886 1.00 72.31 93 ASP A C 1
ATOM 771 O O . ASP A 1 93 ? -16.661 -5.186 -18.474 1.00 72.31 93 ASP A O 1
ATOM 775 N N . THR A 1 94 ? -18.704 -6.133 -18.487 1.00 61.25 94 THR A N 1
ATOM 776 C CA . THR A 1 94 ? -18.655 -6.735 -19.827 1.00 61.25 94 THR A CA 1
ATOM 777 C C . THR A 1 94 ? -18.890 -5.753 -20.983 1.00 61.25 94 THR A C 1
ATOM 779 O O . THR A 1 94 ? -18.477 -6.079 -22.091 1.00 61.25 94 THR A O 1
ATOM 782 N N . ASP A 1 95 ? -19.446 -4.552 -20.735 1.00 64.00 95 ASP A N 1
ATOM 783 C CA . ASP A 1 95 ? -19.737 -3.538 -21.779 1.00 64.00 95 ASP A CA 1
ATOM 784 C C . ASP A 1 95 ? -19.326 -2.078 -21.438 1.00 64.00 95 ASP A C 1
ATOM 786 O O . ASP A 1 95 ? -19.325 -1.214 -22.320 1.00 64.00 95 ASP A O 1
ATOM 790 N N . THR A 1 96 ? -18.938 -1.765 -20.192 1.00 59.12 96 THR A N 1
ATOM 791 C CA . THR A 1 96 ? -18.354 -0.461 -19.799 1.00 59.12 96 THR A CA 1
ATOM 792 C C . THR A 1 96 ? -17.011 -0.643 -19.087 1.00 59.12 96 THR A C 1
ATOM 794 O O . THR A 1 96 ?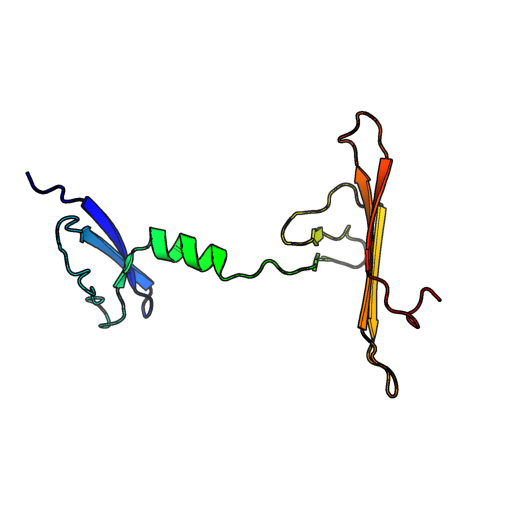 -16.664 -1.741 -18.660 1.00 59.12 96 THR A O 1
ATOM 797 N N . PHE A 1 97 ? -16.211 0.427 -18.978 1.00 62.31 97 PHE A N 1
ATOM 798 C CA . PHE A 1 97 ? -14.973 0.378 -18.197 1.00 62.31 97 PHE A CA 1
ATOM 799 C C . PHE A 1 97 ? -15.331 0.217 -16.711 1.00 62.31 97 PHE A C 1
ATOM 801 O O . PHE A 1 97 ? -15.703 1.203 -16.076 1.00 62.31 97 PHE A O 1
ATOM 808 N N . GLY A 1 98 ? -15.196 -0.997 -16.167 1.00 74.62 98 GLY A N 1
ATOM 809 C CA . GLY A 1 98 ? -15.160 -1.210 -14.715 1.00 74.62 98 GLY A CA 1
ATOM 810 C C . GLY A 1 98 ? -13.992 -0.455 -14.067 1.00 74.62 98 GLY A C 1
ATOM 811 O O . GLY A 1 98 ? -13.287 0.341 -14.708 1.00 74.62 98 GLY A O 1
ATOM 812 N N . GLY A 1 99 ? -13.716 -0.701 -12.794 1.00 85.94 99 GLY A N 1
ATOM 813 C CA . GLY A 1 99 ? -12.557 -0.070 -12.176 1.00 85.94 99 GLY A CA 1
ATOM 814 C C . GLY A 1 99 ? -12.472 -0.165 -10.669 1.00 85.94 99 GLY A C 1
ATOM 815 O O . GLY A 1 99 ? -13.001 -1.061 -10.038 1.00 85.94 99 GLY A O 1
ATOM 816 N N . LEU A 1 100 ? -11.695 0.750 -10.087 1.00 89.19 100 LEU A N 1
ATOM 817 C CA . LEU A 1 100 ? -11.401 0.768 -8.656 1.00 89.19 100 LEU A CA 1
ATOM 818 C C . LEU A 1 100 ? -12.143 1.905 -7.946 1.00 89.19 100 LEU A C 1
ATOM 820 O O . LEU A 1 100 ? -11.733 3.063 -8.050 1.00 89.19 100 LEU A O 1
ATOM 824 N N . THR A 1 101 ? -13.150 1.600 -7.144 1.00 91.31 101 THR A N 1
ATOM 825 C CA . THR A 1 101 ? -13.746 2.567 -6.216 1.00 91.31 101 THR A CA 1
ATOM 826 C C . THR A 1 101 ? -13.189 2.334 -4.813 1.00 91.31 101 THR A C 1
ATOM 828 O O . THR A 1 101 ? -13.147 1.211 -4.323 1.00 91.31 101 THR A O 1
ATOM 831 N N . TYR A 1 102 ? -12.732 3.391 -4.141 1.00 94.75 102 TYR A N 1
ATOM 832 C CA . TYR A 1 102 ? -12.314 3.294 -2.741 1.00 94.75 102 TYR A CA 1
ATOM 833 C C . TYR A 1 102 ? -12.664 4.552 -1.955 1.00 94.75 102 TYR A C 1
ATOM 835 O O . TYR A 1 102 ? -12.669 5.664 -2.488 1.00 94.75 102 TYR A O 1
ATOM 843 N N . SER A 1 103 ? -12.904 4.369 -0.660 1.00 95.94 103 SER A N 1
ATOM 844 C CA . SER A 1 103 ? -13.081 5.442 0.316 1.00 95.94 103 SER A CA 1
ATOM 845 C C . SER A 1 103 ? -12.433 5.031 1.630 1.00 95.94 103 SER A C 1
ATOM 847 O O . SER A 1 103 ? -12.708 3.955 2.152 1.00 95.94 103 SER A O 1
ATOM 849 N N . ILE A 1 104 ? -11.564 5.880 2.169 1.00 96.94 104 ILE A N 1
ATOM 850 C CA . ILE A 1 104 ? -10.897 5.653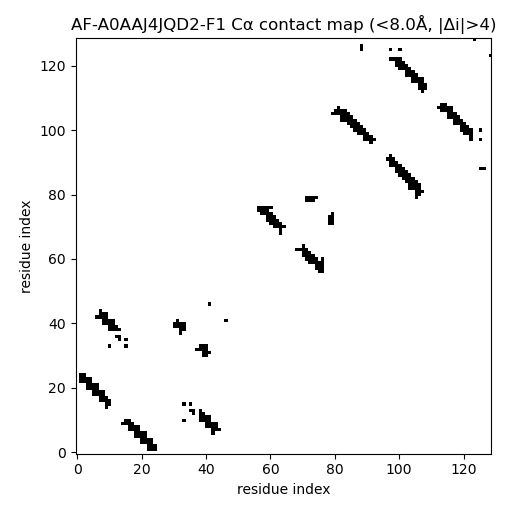 3.450 1.00 96.94 104 ILE A CA 1
ATOM 851 C C . ILE A 1 104 ? -11.203 6.841 4.346 1.00 96.94 104 ILE A C 1
ATOM 853 O O . ILE A 1 104 ? -10.746 7.955 4.086 1.00 96.94 104 ILE A O 1
ATOM 857 N N . GLU A 1 105 ? -11.971 6.596 5.398 1.00 97.00 105 GLU 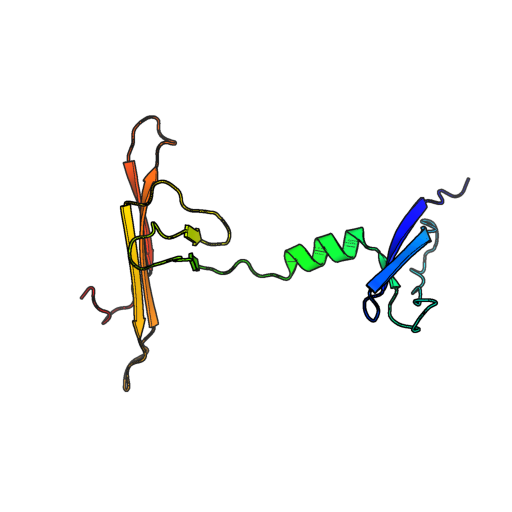A N 1
ATOM 858 C CA . GLU A 1 105 ? -12.269 7.572 6.436 1.00 97.00 105 GLU A CA 1
ATOM 859 C C . GLU A 1 105 ? -11.359 7.365 7.635 1.00 97.00 105 GLU A C 1
ATOM 861 O O . GLU A 1 105 ? -11.159 6.238 8.100 1.00 97.00 105 GLU A O 1
ATOM 866 N N . HIS A 1 106 ? -10.837 8.459 8.171 1.00 95.88 106 HIS A N 1
ATOM 867 C CA . HIS A 1 106 ? -10.016 8.430 9.369 1.00 95.88 106 HIS A CA 1
ATOM 868 C C . HIS A 1 106 ? -10.170 9.709 10.186 1.00 95.88 106 HIS A C 1
ATOM 870 O O . HIS A 1 106 ? -10.511 10.769 9.657 1.00 95.88 106 HIS A O 1
ATOM 876 N N . ILE A 1 107 ? -9.890 9.612 11.484 1.00 94.50 107 ILE A N 1
ATOM 877 C CA . ILE A 1 107 ? -9.832 10.782 12.359 1.00 94.50 107 ILE A CA 1
ATOM 878 C C . ILE A 1 107 ? -8.489 11.482 12.154 1.00 94.50 107 ILE A C 1
ATOM 880 O O . ILE A 1 107 ? -7.422 10.878 12.275 1.00 94.50 107 ILE A O 1
ATOM 884 N N . ASP A 1 108 ? -8.550 12.775 11.871 1.00 88.88 108 ASP A N 1
ATOM 885 C CA . ASP A 1 108 ? -7.425 13.695 11.895 1.00 88.88 108 ASP A CA 1
ATOM 886 C C . ASP A 1 108 ? -7.458 14.500 13.193 1.00 88.88 108 ASP A C 1
ATOM 888 O O . ASP A 1 108 ? -8.434 15.182 13.509 1.00 88.88 108 ASP A O 1
ATOM 892 N N . THR A 1 109 ? -6.381 14.384 13.964 1.00 85.38 109 THR A N 1
ATOM 893 C CA . THR A 1 109 ? -6.183 15.076 15.242 1.00 85.38 109 THR A CA 1
ATOM 894 C C . THR A 1 109 ? -5.217 16.258 15.125 1.00 85.38 109 THR A C 1
ATOM 896 O O . THR A 1 109 ? -4.987 16.963 16.107 1.00 85.38 109 THR A O 1
ATOM 899 N N . GLY A 1 110 ? -4.678 16.532 13.931 1.00 78.62 110 GLY A N 1
ATOM 900 C CA . GLY A 1 110 ? -3.676 17.572 13.696 1.00 78.62 110 GLY A CA 1
ATOM 901 C C . GLY A 1 110 ? -4.192 19.006 13.856 1.00 78.62 110 GLY A C 1
ATOM 902 O O . GLY A 1 110 ? -3.395 19.930 13.994 1.00 78.62 110 GLY A O 1
ATOM 903 N N . LYS A 1 111 ? -5.515 19.211 13.877 1.00 73.69 111 LYS A N 1
ATOM 904 C CA . LYS A 1 111 ? -6.155 20.538 13.971 1.00 73.69 111 LYS A CA 1
ATOM 905 C C . LYS A 1 111 ? -6.550 20.953 15.396 1.00 73.69 111 LYS A C 1
ATOM 907 O O . LYS A 1 111 ? -7.227 21.963 15.566 1.00 73.69 111 LYS A O 1
ATOM 912 N N . GLY A 1 112 ? -6.152 20.191 16.418 1.00 79.56 112 GLY A N 1
ATOM 913 C CA . GLY A 1 112 ? -6.489 20.472 17.823 1.00 79.56 112 GLY A CA 1
ATOM 914 C C . GLY A 1 112 ? -7.888 20.011 18.257 1.00 79.56 112 GLY A C 1
ATOM 915 O O . GLY A 1 112 ? -8.233 20.132 19.428 1.00 79.56 112 GLY A O 1
ATOM 916 N N . TYR A 1 113 ? -8.673 19.439 17.342 1.00 82.44 113 TYR A N 1
ATOM 917 C CA . TYR A 1 113 ? -9.904 18.697 17.614 1.00 82.44 113 TYR A CA 1
ATOM 918 C C . TYR A 1 113 ? -10.012 17.522 16.628 1.00 82.44 113 TYR A C 1
ATOM 920 O O . TYR A 1 113 ? -9.490 17.627 15.515 1.00 82.44 113 TYR A O 1
ATOM 928 N N . PRO A 1 114 ? -10.653 16.402 17.013 1.00 88.00 114 PRO A N 1
ATOM 929 C CA . PRO A 1 114 ? -10.846 15.267 16.119 1.00 88.00 114 PRO A CA 1
ATOM 930 C C . PRO A 1 114 ? -11.835 15.632 15.005 1.00 88.00 114 PRO A C 1
ATOM 932 O O . PRO A 1 114 ? -12.979 15.995 15.277 1.00 88.00 114 PRO A O 1
ATOM 935 N N . ALA A 1 115 ? -11.398 15.520 13.753 1.00 90.19 115 ALA A N 1
ATOM 936 C CA . ALA A 1 115 ? -12.232 15.707 12.568 1.00 90.19 115 ALA A CA 1
ATOM 937 C C . ALA A 1 115 ? -12.171 14.465 11.674 1.00 90.19 115 ALA A C 1
ATOM 939 O O . ALA A 1 115 ? -11.125 13.831 11.568 1.00 90.19 115 ALA A O 1
ATOM 940 N N . ILE A 1 116 ? -13.278 14.119 11.015 1.00 93.12 116 ILE A N 1
ATOM 941 C CA . ILE A 1 116 ? -13.288 13.034 10.028 1.00 93.12 116 ILE A CA 1
ATOM 942 C C . ILE A 1 116 ? -12.749 13.583 8.706 1.00 93.12 116 ILE A C 1
ATOM 944 O O . ILE A 1 116 ? -13.310 14.526 8.149 1.00 93.12 116 ILE A O 1
ATOM 948 N N . ASN A 1 117 ? -11.685 12.968 8.199 1.00 93.81 117 ASN A N 1
ATOM 949 C CA . ASN A 1 117 ? -11.169 13.181 6.852 1.00 93.81 117 ASN A CA 1
ATOM 950 C C . ASN A 1 117 ? -11.444 11.945 5.989 1.00 93.81 117 ASN A C 1
ATOM 952 O O . ASN A 1 117 ? -11.485 10.821 6.494 1.00 93.81 117 ASN A O 1
ATOM 956 N N . ARG A 1 118 ? -11.596 12.157 4.676 1.00 95.38 118 ARG A N 1
ATOM 957 C CA . ARG A 1 118 ? -11.837 11.093 3.696 1.00 95.38 118 ARG A CA 1
ATOM 958 C C . ARG A 1 118 ? -10.887 11.208 2.507 1.00 95.38 118 ARG A C 1
ATOM 960 O O . ARG A 1 118 ? -10.754 12.276 1.915 1.00 95.38 118 ARG A O 1
ATOM 967 N N . ILE A 1 119 ? -10.268 10.089 2.140 1.00 95.31 119 ILE A N 1
ATOM 968 C CA . ILE A 1 119 ? -9.526 9.910 0.887 1.00 95.31 119 ILE A CA 1
ATOM 969 C C . ILE A 1 119 ? -10.388 9.033 -0.020 1.00 95.31 119 ILE A C 1
ATOM 971 O O . ILE A 1 119 ? -10.675 7.895 0.343 1.00 95.31 119 ILE A O 1
ATOM 975 N N . GLU A 1 120 ? -10.806 9.537 -1.184 1.00 95.19 120 GLU A N 1
ATOM 976 C CA . GLU A 1 120 ? -11.719 8.800 -2.066 1.00 95.19 120 GLU A CA 1
ATOM 977 C C . GLU A 1 120 ? -11.357 8.875 -3.554 1.00 95.19 120 GLU A C 1
ATOM 979 O O . GLU A 1 120 ? -10.782 9.852 -4.041 1.00 95.19 120 GLU A O 1
ATOM 984 N N . ARG A 1 121 ? -11.737 7.817 -4.273 1.00 90.75 121 ARG A N 1
ATOM 985 C CA . ARG A 1 121 ? -11.837 7.751 -5.732 1.00 90.75 121 ARG A CA 1
ATOM 986 C C . ARG A 1 121 ? -13.150 7.055 -6.070 1.00 90.75 121 ARG A C 1
ATOM 988 O O . ARG A 1 121 ? -13.395 5.958 -5.578 1.00 90.75 121 ARG A O 1
ATOM 995 N N . LYS A 1 122 ? -13.953 7.667 -6.940 1.00 86.12 122 LYS A N 1
ATOM 996 C CA . LYS A 1 122 ? -15.222 7.105 -7.419 1.00 86.12 122 LYS A CA 1
ATOM 997 C C . LYS A 1 122 ? -15.173 6.864 -8.920 1.00 86.12 122 LYS A C 1
ATOM 999 O O . LYS A 1 122 ? -14.662 7.705 -9.662 1.00 86.12 122 LYS A O 1
ATOM 1004 N N . VAL A 1 123 ? -15.715 5.732 -9.349 1.00 79.06 123 VAL A N 1
ATOM 1005 C CA . VAL A 1 123 ? -16.039 5.446 -10.750 1.00 79.06 123 VAL A CA 1
ATOM 1006 C C . VAL A 1 123 ? -17.556 5.435 -10.869 1.00 79.06 123 VAL A C 1
ATOM 1008 O O . VAL A 1 123 ? -18.235 4.848 -10.033 1.00 79.06 123 VAL A O 1
ATOM 1011 N N . LYS A 1 124 ? -18.089 6.131 -11.874 1.00 66.19 124 LYS A N 1
ATOM 1012 C CA . LYS A 1 124 ? -19.532 6.177 -12.140 1.00 66.19 124 LYS A CA 1
ATOM 1013 C C . LYS A 1 124 ? -20.034 4.770 -12.497 1.00 66.19 124 LYS A C 1
ATOM 1015 O O . LYS A 1 124 ? -19.395 4.133 -13.328 1.00 66.19 124 LYS A O 1
ATOM 1020 N N . GLY A 1 125 ? -21.145 4.321 -11.909 1.00 62.97 125 GLY A N 1
ATOM 1021 C CA . GLY A 1 125 ? -21.701 2.976 -12.122 1.00 62.97 125 GLY A CA 1
ATOM 1022 C C . GLY A 1 125 ? -21.215 1.866 -11.173 1.00 62.97 125 GLY A C 1
ATOM 1023 O O . GLY A 1 125 ? -21.714 0.753 -11.279 1.00 62.97 125 GLY A O 1
ATOM 1024 N N . HIS A 1 126 ? -20.295 2.146 -10.240 1.00 68.31 126 HIS A N 1
ATOM 1025 C CA . HIS A 1 126 ? -19.944 1.227 -9.139 1.00 68.31 126 HIS A CA 1
ATOM 1026 C C . HIS A 1 126 ? -20.951 1.300 -7.981 1.00 68.31 126 HIS A C 1
ATOM 1028 O O . HIS A 1 126 ? -21.778 2.207 -7.961 1.00 68.31 126 HIS A O 1
ATOM 1034 N N . ALA A 1 127 ? -20.824 0.407 -6.985 1.00 57.19 127 ALA A N 1
ATOM 1035 C CA . ALA A 1 127 ? -21.730 0.151 -5.845 1.00 57.19 127 ALA A CA 1
ATOM 1036 C C . ALA A 1 127 ? -22.160 1.353 -4.954 1.00 57.19 127 ALA A C 1
ATOM 1038 O O . ALA A 1 127 ? -22.776 1.153 -3.908 1.00 57.19 127 ALA A O 1
ATOM 1039 N N . PHE A 1 128 ? -21.837 2.590 -5.336 1.00 49.41 128 PHE A N 1
ATOM 1040 C CA . PHE A 1 128 ? -22.227 3.839 -4.682 1.00 49.41 128 PHE A CA 1
ATOM 1041 C C . PHE A 1 128 ? -23.122 4.771 -5.530 1.00 49.41 128 PHE A C 1
ATOM 1043 O O . PHE A 1 128 ? -23.336 5.907 -5.097 1.00 49.41 128 PHE A O 1
ATOM 1050 N N . ASP A 1 129 ? -23.631 4.324 -6.686 1.00 44.62 129 ASP A N 1
ATOM 1051 C CA . ASP A 1 129 ? -24.754 4.975 -7.398 1.00 44.62 129 ASP A CA 1
ATOM 1052 C C . ASP A 1 129 ? -26.123 4.436 -6.935 1.00 44.62 129 ASP A C 1
ATOM 1054 O O . ASP A 1 129 ? -26.267 3.200 -6.779 1.00 44.62 129 ASP A O 1
#

Mean predicted aligned error: 13.33 Å